Protein AF-A0A7V9R4G1-F1 (afdb_monomer)

Nearest PDB structures (foldseek):
  4pw8-assembly2_G  TM=4.241E-01  e=2.465E+00  Homo sapiens
  4pw8-assembly1_A  TM=4.205E-01  e=2.776E+00  Homo sapiens
  4pw8-assembly2_H  TM=4.230E-01  e=4.740E+00  Homo sapiens
  4pw8-assembly2_E  TM=4.247E-01  e=5.665E+00  Homo sapiens

Mean predicted aligned error: 11.5 Å

Solvent-accessible surface area (backbone atoms only — not comparable to full-atom values): 6933 Å² total; per-residue (Å²): 134,90,79,88,80,84,86,82,88,86,86,86,72,91,70,63,70,74,40,66,64,75,61,54,86,89,37,89,62,41,70,57,45,45,53,52,41,50,53,49,51,53,45,69,66,36,86,82,54,72,55,69,66,50,53,52,52,51,47,62,66,50,48,82,32,46,62,29,46,79,51,70,66,62,33,49,54,40,59,71,71,46,51,70,69,57,49,52,54,52,50,33,46,59,53,37,68,79,50,90,54,97,77,66,82,66,85,82,132

Radius of gyration: 17.04 Å; Cα contacts (8 Å, |Δi|>4): 72; chains: 1; bounding box: 54×40×37 Å

Sequence (109 aa):
MSKTKPSSTNGNGAAVRIEMKLPTKDTPGYLRRQREALALSQQMQDPTARGTETIDVIVNFILPFVVVPTDRDSAREALFDMTETQFVQALDKITGKESASPLAQKSAS

pLDDT: mean 73.22, std 18.23, range [36.19, 92.94]

Secondary structure (DSSP, 8-state):
------------S-----EE----TTSTTHHHHHHHHHHHHHHHH-TT--SHHHHHHHHHHHGGGEEES-SHHHHHHHHHTS-HHHHHHHHHHHTTTTS--SS------

Structure (mmCIF, N/CA/C/O backbone):
data_AF-A0A7V9R4G1-F1
#
_entry.id   AF-A0A7V9R4G1-F1
#
loop_
_atom_site.group_PDB
_atom_site.id
_atom_site.type_symbol
_atom_site.label_atom_id
_atom_site.label_alt_id
_atom_site.label_comp_id
_atom_site.label_asym_id
_atom_site.label_entity_id
_atom_site.label_seq_id
_atom_site.pdbx_PDB_ins_code
_atom_site.Cartn_x
_atom_site.Cartn_y
_atom_site.Cartn_z
_atom_site.occupancy
_atom_site.B_iso_or_equiv
_atom_site.auth_seq_id
_atom_site.auth_comp_id
_atom_site.auth_asym_id
_atom_site.auth_atom_id
_atom_site.pdbx_PDB_model_num
ATOM 1 N N . MET A 1 1 ? -35.695 23.882 -0.824 1.00 39.16 1 MET A N 1
ATOM 2 C CA . MET A 1 1 ? -35.865 22.443 -0.529 1.00 39.16 1 MET A CA 1
ATOM 3 C C . MET A 1 1 ? -35.848 21.678 -1.844 1.00 39.16 1 MET A C 1
ATOM 5 O O . MET A 1 1 ? -36.631 22.039 -2.706 1.00 39.16 1 MET A O 1
ATOM 9 N N . SER A 1 2 ? -35.001 20.642 -1.937 1.00 43.62 2 SER A N 1
ATOM 10 C CA . SER A 1 2 ? -35.005 19.557 -2.945 1.00 43.62 2 SER A CA 1
ATOM 11 C C . SER A 1 2 ? -34.670 19.929 -4.403 1.00 43.62 2 SER A C 1
ATOM 13 O O . SER A 1 2 ? -35.146 20.932 -4.896 1.00 43.62 2 SER A O 1
ATOM 15 N N . LYS A 1 3 ? -33.928 19.169 -5.216 1.00 41.66 3 LYS A N 1
ATOM 16 C CA . LYS A 1 3 ? -33.141 17.927 -5.103 1.00 41.66 3 LYS A CA 1
ATOM 17 C C . LYS A 1 3 ? -32.402 17.777 -6.457 1.00 41.66 3 LYS A C 1
ATOM 19 O O . LYS A 1 3 ? -33.016 17.973 -7.496 1.00 41.66 3 LYS A O 1
ATOM 24 N N . THR A 1 4 ? -31.117 17.417 -6.405 1.00 47.81 4 THR A N 1
ATOM 25 C CA . THR A 1 4 ? -30.364 16.535 -7.332 1.00 47.81 4 THR A CA 1
ATOM 26 C C . THR A 1 4 ? -30.493 16.661 -8.859 1.00 47.81 4 THR A C 1
ATOM 28 O O . THR A 1 4 ? -31.520 16.319 -9.438 1.00 47.81 4 THR A O 1
ATOM 31 N N . LYS A 1 5 ? -29.332 16.819 -9.510 1.00 40.81 5 LYS A N 1
ATOM 32 C CA . LYS A 1 5 ? -28.923 15.947 -10.626 1.00 40.81 5 LYS A CA 1
ATOM 33 C C . LYS A 1 5 ? -27.389 15.816 -10.648 1.00 40.81 5 LYS A C 1
ATOM 35 O O . LYS A 1 5 ? -26.725 16.800 -10.960 1.00 40.81 5 LYS A O 1
ATOM 40 N N . PRO A 1 6 ? -26.794 14.659 -10.304 1.00 48.00 6 PRO A N 1
ATOM 41 C CA . PRO A 1 6 ? -25.395 14.417 -10.620 1.00 48.00 6 PRO A CA 1
ATOM 42 C C . PRO A 1 6 ? -25.266 14.140 -12.121 1.00 48.00 6 PRO A C 1
ATOM 44 O O . PRO A 1 6 ? -25.963 13.293 -12.683 1.00 48.00 6 PRO A O 1
ATOM 47 N N . SER A 1 7 ? -24.390 14.901 -12.768 1.00 43.25 7 SER A N 1
ATOM 48 C CA . SER A 1 7 ? -23.975 14.696 -14.150 1.00 43.25 7 SER A CA 1
ATOM 49 C C . SER A 1 7 ? -23.170 13.396 -14.239 1.00 43.25 7 SER A C 1
ATOM 51 O O . SER A 1 7 ? -22.019 13.346 -13.821 1.00 43.25 7 SER A O 1
ATOM 53 N N . SER A 1 8 ? -23.800 12.336 -14.745 1.00 54.50 8 SER A N 1
ATOM 54 C CA . SER A 1 8 ? -23.115 11.175 -15.330 1.00 54.50 8 SER A CA 1
ATOM 55 C C . SER A 1 8 ? -2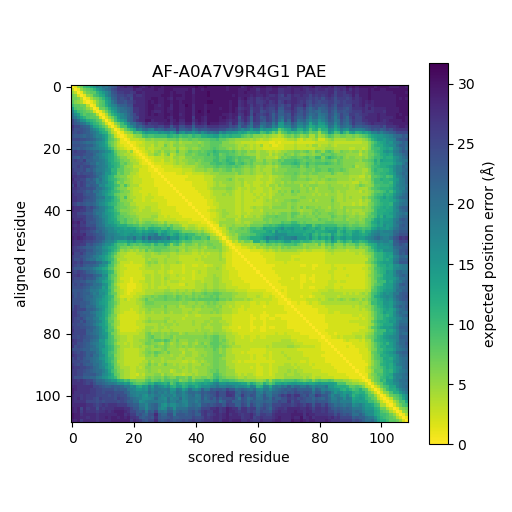2.622 11.520 -16.732 1.00 54.50 8 SER A C 1
ATOM 57 O O . SER A 1 8 ? -23.305 12.301 -17.396 1.00 54.50 8 SER A O 1
ATOM 59 N N . THR A 1 9 ? -21.507 10.889 -17.148 1.00 40.94 9 THR A N 1
ATOM 60 C CA . THR A 1 9 ? -20.859 10.756 -18.492 1.00 40.94 9 THR A CA 1
ATOM 61 C C . THR A 1 9 ? -19.346 11.046 -18.301 1.00 40.94 9 THR A C 1
ATOM 63 O O . THR A 1 9 ? -19.036 12.113 -17.791 1.00 40.94 9 THR A O 1
ATOM 66 N N . ASN A 1 10 ? -18.331 10.212 -18.601 1.00 41.34 10 ASN A N 1
ATOM 67 C CA . ASN A 1 10 ? -18.157 9.146 -19.603 1.00 41.34 10 ASN A CA 1
ATOM 68 C C . ASN A 1 10 ? -16.841 8.335 -19.402 1.00 41.34 10 ASN A C 1
ATOM 70 O O . ASN A 1 10 ? -15.883 8.895 -18.877 1.00 41.34 10 ASN A O 1
ATOM 74 N N . GLY A 1 11 ? -16.765 7.128 -20.000 1.00 36.97 11 GLY A N 1
ATOM 75 C CA . GLY A 1 11 ? -15.539 6.495 -20.563 1.00 36.97 11 GLY A CA 1
ATOM 76 C C . GLY A 1 11 ? -14.860 5.410 -19.702 1.00 36.97 11 GLY A C 1
ATOM 77 O O . GLY A 1 11 ? -14.188 5.757 -18.746 1.00 36.97 11 GLY A O 1
ATOM 78 N N . ASN A 1 12 ? -15.121 4.103 -19.855 1.00 39.19 12 ASN A N 1
ATOM 79 C CA . ASN A 1 12 ? -14.750 3.125 -20.906 1.00 39.19 12 ASN A CA 1
ATOM 80 C C . ASN A 1 12 ? -13.360 2.470 -20.704 1.00 39.19 12 ASN A C 1
ATOM 82 O O . ASN A 1 12 ? -12.347 3.151 -20.606 1.00 39.19 12 ASN A O 1
ATOM 86 N N . GLY A 1 13 ? -13.363 1.133 -20.682 1.00 37.69 13 GLY A N 1
ATOM 87 C CA . GLY A 1 13 ? -12.449 0.257 -19.943 1.00 37.69 13 GLY A CA 1
ATOM 88 C C . GLY A 1 13 ? -13.194 -0.203 -18.693 1.00 37.69 13 GLY A C 1
ATOM 89 O O . GLY A 1 13 ? -13.565 0.641 -17.884 1.00 37.69 13 GLY A O 1
ATOM 90 N N . ALA A 1 14 ? -13.546 -1.483 -18.569 1.00 44.53 14 ALA A N 1
ATOM 91 C CA . ALA A 1 14 ? -14.317 -1.988 -17.432 1.00 44.53 14 ALA A CA 1
ATOM 92 C C . ALA A 1 14 ? -13.452 -1.960 -16.161 1.00 44.53 14 ALA A C 1
ATOM 94 O O . ALA A 1 14 ? -12.988 -2.992 -15.697 1.00 44.53 14 ALA A O 1
ATOM 95 N N . ALA A 1 15 ? -13.199 -0.762 -15.632 1.00 56.41 15 ALA A N 1
ATOM 96 C CA . ALA A 1 15 ? -12.491 -0.558 -14.389 1.00 56.41 15 ALA A CA 1
ATOM 97 C C . ALA A 1 15 ? -13.310 -1.254 -13.310 1.00 56.41 15 ALA A C 1
ATOM 99 O O . ALA A 1 15 ? -14.429 -0.833 -12.986 1.00 56.41 15 ALA A O 1
ATOM 100 N N . VAL A 1 16 ? -12.776 -2.365 -12.807 1.00 68.00 16 VAL A N 1
ATOM 101 C CA . VAL A 1 16 ? -13.332 -3.042 -11.647 1.00 68.00 16 VAL A CA 1
ATOM 102 C C . VAL A 1 16 ? -13.485 -1.975 -10.572 1.00 68.00 16 VAL A C 1
ATOM 104 O O . VAL A 1 16 ? -12.546 -1.247 -10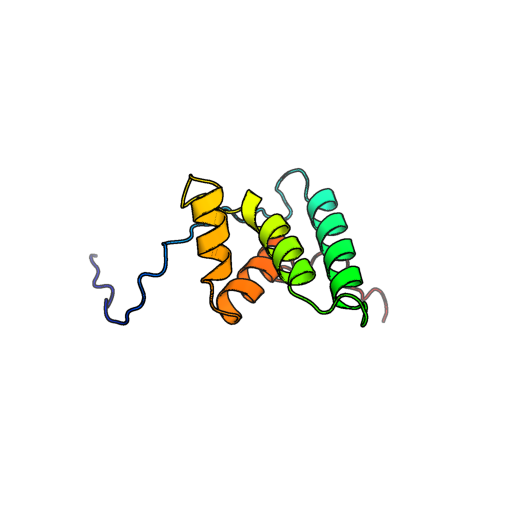.255 1.00 68.00 16 VAL A O 1
ATOM 107 N N . ARG A 1 17 ? -14.709 -1.800 -10.072 1.00 81.44 17 ARG A N 1
ATOM 108 C CA . ARG A 1 17 ? -14.984 -0.806 -9.038 1.00 81.44 17 ARG A CA 1
ATOM 109 C C . ARG A 1 17 ? -14.181 -1.189 -7.801 1.00 81.44 17 ARG A C 1
ATOM 111 O O . ARG A 1 17 ? -14.516 -2.172 -7.145 1.00 81.44 17 ARG A O 1
ATOM 118 N N . ILE A 1 18 ? -13.163 -0.394 -7.485 1.00 85.69 18 ILE A N 1
ATOM 119 C CA . ILE A 1 18 ? -12.367 -0.577 -6.277 1.00 85.69 18 ILE A CA 1
ATOM 120 C C . ILE A 1 18 ? -12.916 0.327 -5.191 1.00 85.69 18 ILE A C 1
ATOM 122 O O . ILE A 1 18 ? -12.944 1.552 -5.324 1.00 85.69 18 ILE A O 1
ATOM 126 N N . GLU A 1 19 ? -13.331 -0.286 -4.094 1.00 88.31 19 GLU A N 1
ATOM 127 C CA . GLU A 1 19 ? -13.624 0.432 -2.863 1.00 88.31 19 GLU A CA 1
ATOM 128 C C . GLU A 1 19 ? -12.567 0.086 -1.836 1.00 88.31 19 GLU A C 1
ATOM 130 O O . GLU A 1 19 ? -12.258 -1.085 -1.623 1.00 88.31 19 GLU A O 1
ATOM 135 N N . MET A 1 20 ? -12.031 1.110 -1.177 1.00 88.25 20 MET A N 1
ATOM 136 C CA . MET A 1 20 ? -11.047 0.938 -0.120 1.00 88.25 20 MET A CA 1
ATOM 137 C C . MET A 1 20 ? -11.571 1.501 1.191 1.00 88.25 20 MET A C 1
ATOM 139 O O . MET A 1 20 ? -12.072 2.627 1.246 1.00 88.25 20 MET A O 1
ATOM 143 N N . LYS A 1 21 ? -11.387 0.747 2.273 1.00 86.81 21 LYS A N 1
ATOM 144 C CA . LYS A 1 21 ? -11.581 1.244 3.632 1.00 86.81 21 LYS A CA 1
ATOM 145 C C . LYS A 1 21 ? -10.240 1.712 4.173 1.00 86.81 21 LYS A C 1
ATOM 147 O O . LYS A 1 21 ? -9.502 0.965 4.813 1.00 86.81 21 LYS A O 1
ATOM 152 N N . LEU A 1 22 ? -9.936 2.971 3.885 1.00 83.19 22 LEU A N 1
ATOM 153 C CA . LEU A 1 22 ? -8.658 3.572 4.232 1.00 83.19 22 LEU A CA 1
ATOM 154 C C . LEU A 1 22 ? -8.626 3.930 5.725 1.00 83.19 22 LEU A C 1
ATOM 156 O O . LEU A 1 22 ? -9.514 4.632 6.215 1.00 83.19 22 LEU A O 1
ATOM 160 N N . PRO A 1 23 ? -7.640 3.424 6.474 1.00 75.75 23 PRO A N 1
ATOM 161 C CA . PRO A 1 23 ? -7.565 3.633 7.912 1.00 75.75 23 PRO A CA 1
ATOM 162 C C . PRO A 1 23 ? -7.002 5.017 8.266 1.00 75.75 23 PRO A C 1
ATOM 164 O O . PRO A 1 23 ? -6.054 5.496 7.651 1.00 75.75 23 PRO A O 1
ATOM 167 N N . THR A 1 24 ? -7.518 5.633 9.329 1.00 77.12 24 THR A N 1
ATOM 168 C CA . THR A 1 24 ? -7.046 6.941 9.821 1.00 77.12 24 THR A CA 1
ATOM 169 C C . THR A 1 24 ? -5.933 6.789 10.866 1.00 77.12 24 THR A C 1
ATOM 171 O O . THR A 1 24 ? -5.574 5.671 11.267 1.00 77.12 24 THR A O 1
ATOM 174 N N . LYS A 1 25 ? -5.390 7.919 11.342 1.00 76.44 25 LYS A N 1
ATOM 175 C CA . LYS A 1 25 ? -4.465 7.968 12.491 1.00 76.44 25 LYS A CA 1
ATOM 176 C C . LYS A 1 25 ? -5.074 7.408 13.784 1.00 76.44 25 LYS A C 1
ATOM 178 O O . LYS A 1 25 ? -4.350 6.887 14.622 1.00 76.44 25 LYS A O 1
ATOM 183 N N . ASP A 1 26 ? -6.400 7.448 13.899 1.00 77.44 26 ASP A N 1
ATOM 184 C CA . ASP A 1 26 ? -7.147 6.986 15.075 1.00 77.44 26 ASP A CA 1
ATOM 185 C C . ASP A 1 26 ? -7.508 5.491 14.989 1.00 77.44 26 ASP A C 1
ATOM 187 O O . A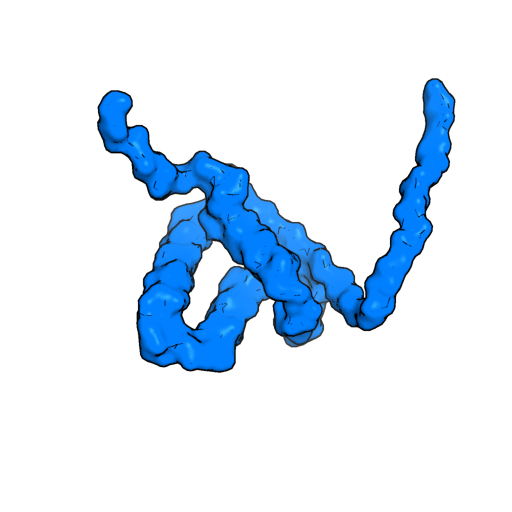SP A 1 26 ? -8.054 4.910 15.924 1.00 77.44 26 ASP A O 1
ATOM 191 N N . THR A 1 27 ? -7.202 4.837 13.861 1.00 81.06 27 THR A N 1
ATOM 192 C CA . THR A 1 27 ? -7.451 3.402 13.679 1.00 81.06 27 THR A CA 1
ATOM 193 C C . THR A 1 27 ? -6.304 2.577 14.292 1.00 81.06 27 THR A C 1
ATOM 195 O O . THR A 1 27 ? -5.140 2.820 13.939 1.00 81.06 27 THR A O 1
ATOM 198 N N . PRO A 1 28 ? -6.582 1.568 15.150 1.00 84.12 28 PRO A N 1
ATOM 199 C CA . PRO A 1 28 ? -5.558 0.696 15.727 1.00 84.12 28 PRO A CA 1
ATOM 200 C C . PRO A 1 28 ? -4.586 0.128 14.683 1.00 84.12 28 PRO A C 1
ATOM 202 O O . PRO A 1 28 ? -4.955 -0.149 13.543 1.00 84.12 28 PRO A O 1
ATOM 205 N N . GLY A 1 29 ? -3.315 -0.026 15.063 1.00 83.12 29 GLY A N 1
ATOM 206 C CA . GLY A 1 29 ? -2.263 -0.474 14.141 1.00 83.12 29 GLY A CA 1
ATOM 207 C C . GLY A 1 29 ? -1.656 0.634 13.271 1.00 83.12 29 GLY A C 1
ATOM 208 O O . GLY A 1 29 ? -0.930 0.324 12.332 1.00 83.12 29 GLY A O 1
ATOM 209 N N . TYR A 1 30 ? -1.903 1.912 13.584 1.00 82.56 30 TYR A N 1
ATOM 210 C CA . TYR A 1 30 ? -1.282 3.059 12.906 1.00 82.56 30 TYR A CA 1
ATOM 211 C C . TYR A 1 30 ? 0.248 2.937 12.783 1.00 82.56 30 TYR A C 1
ATOM 213 O O . TYR A 1 30 ? 0.782 2.986 11.680 1.00 82.56 30 TYR A O 1
ATOM 221 N N . LEU A 1 31 ? 0.955 2.678 13.889 1.00 83.25 31 LEU A N 1
ATOM 222 C CA . LEU A 1 31 ? 2.420 2.549 13.872 1.00 83.25 31 LEU A CA 1
ATOM 223 C C . LEU A 1 31 ? 2.916 1.347 13.055 1.00 83.25 31 LEU A C 1
ATOM 225 O O . LEU A 1 31 ? 3.998 1.405 12.479 1.00 83.25 31 LEU A O 1
ATOM 229 N N . ARG A 1 32 ? 2.125 0.268 12.969 1.00 85.25 32 ARG A N 1
ATOM 230 C CA . ARG A 1 32 ? 2.450 -0.895 12.129 1.00 85.25 32 ARG A CA 1
ATOM 231 C C . ARG A 1 32 ? 2.423 -0.508 10.650 1.00 85.25 32 ARG A C 1
ATOM 233 O O . ARG A 1 32 ? 3.405 -0.754 9.959 1.00 85.25 32 ARG A O 1
ATOM 240 N N . ARG A 1 33 ? 1.353 0.170 10.219 1.00 83.56 33 ARG A N 1
ATOM 241 C CA . ARG A 1 33 ? 1.218 0.712 8.858 1.00 83.56 33 ARG A CA 1
ATOM 242 C C . ARG A 1 33 ? 2.335 1.702 8.536 1.00 83.56 33 ARG A C 1
ATOM 244 O O . ARG A 1 33 ? 2.912 1.612 7.463 1.00 83.56 33 ARG A O 1
ATOM 251 N N . GLN A 1 34 ? 2.707 2.572 9.482 1.00 82.56 34 GLN A N 1
ATOM 252 C CA . GLN A 1 34 ? 3.831 3.499 9.293 1.00 82.56 34 GLN A CA 1
ATOM 253 C C . GLN A 1 34 ? 5.178 2.791 9.156 1.00 82.56 34 GLN A C 1
ATOM 255 O O . GLN A 1 34 ? 5.977 3.159 8.302 1.00 82.56 34 GLN A O 1
ATOM 260 N N . ARG A 1 35 ? 5.439 1.752 9.953 1.00 85.69 35 ARG A N 1
ATOM 261 C CA . ARG A 1 35 ? 6.657 0.945 9.810 1.00 85.69 35 ARG A CA 1
ATOM 262 C C . ARG A 1 35 ? 6.727 0.275 8.437 1.00 85.69 35 ARG A C 1
ATOM 264 O O . ARG A 1 35 ? 7.779 0.291 7.810 1.00 85.69 35 ARG A O 1
ATOM 271 N N . GLU A 1 36 ? 5.624 -0.310 7.982 1.00 84.06 36 GLU A N 1
ATOM 272 C CA . GLU A 1 36 ? 5.537 -0.967 6.672 1.00 84.06 36 GLU A CA 1
ATOM 273 C C . GLU A 1 36 ? 5.671 0.044 5.525 1.00 84.06 36 GLU A C 1
ATOM 275 O O . GLU A 1 36 ? 6.419 -0.200 4.585 1.00 84.06 36 GLU A O 1
ATOM 280 N N . ALA A 1 37 ? 5.061 1.224 5.654 1.00 82.00 37 ALA A N 1
ATOM 281 C CA . ALA A 1 37 ? 5.221 2.335 4.721 1.00 82.00 37 ALA A CA 1
ATOM 282 C C . ALA A 1 37 ? 6.678 2.812 4.609 1.00 82.00 37 ALA A C 1
ATOM 284 O O . ALA A 1 37 ? 7.163 3.089 3.513 1.00 82.00 37 ALA A O 1
ATOM 285 N N . LEU A 1 38 ? 7.389 2.903 5.738 1.00 82.75 38 LEU A N 1
ATOM 286 C CA . LEU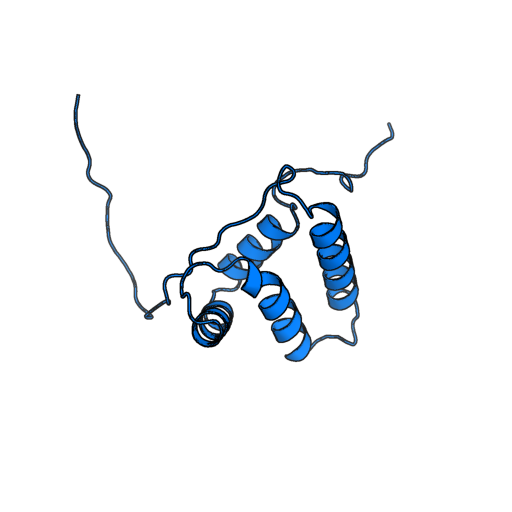 A 1 38 ? 8.805 3.269 5.762 1.00 82.75 38 LEU A CA 1
ATOM 287 C C . LEU A 1 38 ? 9.677 2.204 5.103 1.00 82.75 38 LEU A C 1
ATOM 289 O O . LEU A 1 38 ? 10.530 2.552 4.292 1.00 82.75 38 LEU A O 1
ATOM 293 N N . ALA A 1 39 ? 9.444 0.927 5.415 1.00 83.94 39 ALA A N 1
ATOM 294 C CA . ALA A 1 39 ? 10.154 -0.181 4.782 1.00 83.94 39 ALA A CA 1
ATOM 295 C C . ALA A 1 39 ? 9.931 -0.185 3.261 1.00 83.94 39 ALA A C 1
ATOM 297 O O . ALA A 1 39 ? 10.886 -0.284 2.496 1.00 83.94 39 ALA A O 1
ATOM 298 N N . LEU A 1 40 ? 8.686 0.033 2.827 1.00 82.56 40 LEU A N 1
ATOM 299 C CA . LEU A 1 40 ? 8.333 0.151 1.417 1.00 82.56 40 LEU A CA 1
ATOM 300 C C . LEU A 1 40 ? 9.037 1.336 0.747 1.00 82.56 40 LEU A C 1
ATOM 302 O O . LEU A 1 40 ? 9.609 1.194 -0.329 1.00 82.56 40 LEU A O 1
ATOM 306 N N . SER A 1 41 ? 9.049 2.500 1.400 1.00 80.19 41 SER A N 1
ATOM 307 C CA . SER A 1 41 ? 9.738 3.685 0.886 1.00 80.19 41 SER A CA 1
ATOM 308 C C . SER A 1 41 ? 11.248 3.475 0.772 1.00 80.19 41 SER A C 1
ATOM 310 O O . SER A 1 41 ? 11.849 3.988 -0.166 1.00 80.19 41 SER A O 1
ATOM 312 N N . GLN A 1 42 ? 11.866 2.760 1.715 1.00 81.44 42 GLN A N 1
ATOM 313 C CA . GLN A 1 42 ? 13.291 2.423 1.663 1.00 81.44 42 GLN A CA 1
ATOM 314 C C . GLN A 1 42 ? 13.582 1.468 0.503 1.00 81.44 42 GLN A C 1
ATOM 316 O O . GLN A 1 42 ? 14.513 1.706 -0.258 1.00 81.44 42 GLN 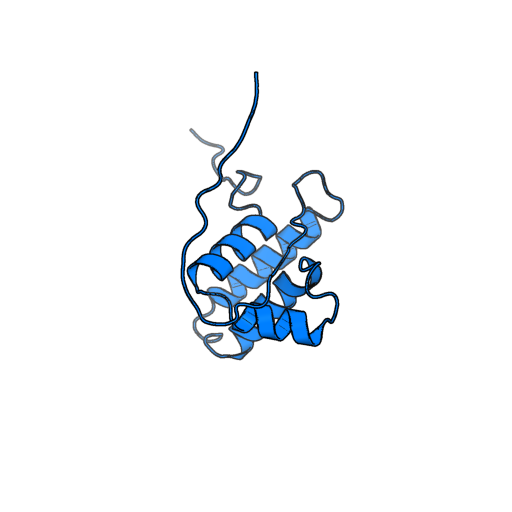A O 1
ATOM 321 N N . GLN A 1 43 ? 12.741 0.449 0.314 1.00 79.31 43 GLN A N 1
ATOM 322 C CA . GLN A 1 43 ? 12.855 -0.487 -0.802 1.00 79.31 43 GLN A CA 1
ATOM 323 C C . GLN A 1 43 ? 12.681 0.217 -2.156 1.00 79.31 43 GLN A C 1
ATOM 325 O O . GLN A 1 43 ? 13.455 -0.015 -3.071 1.00 79.31 43 GLN A O 1
ATOM 330 N N . MET A 1 44 ? 11.731 1.145 -2.278 1.00 74.25 44 MET A N 1
ATOM 331 C CA . MET A 1 44 ? 11.545 1.944 -3.498 1.00 74.25 44 MET A CA 1
ATOM 332 C C . MET A 1 44 ? 12.720 2.889 -3.806 1.00 74.25 44 MET A C 1
ATOM 334 O O . MET A 1 44 ? 12.900 3.296 -4.954 1.00 74.25 44 MET A O 1
ATOM 338 N N . GLN A 1 45 ? 13.490 3.287 -2.790 1.00 77.19 45 GLN A N 1
ATOM 339 C CA . GLN A 1 45 ? 14.685 4.120 -2.952 1.00 77.19 45 GLN A CA 1
ATOM 340 C C . GLN A 1 45 ? 15.927 3.303 -3.325 1.00 77.19 45 GLN A C 1
ATOM 342 O O . GLN A 1 45 ? 16.904 3.887 -3.797 1.00 77.19 45 GLN A O 1
ATOM 347 N N . ASP A 1 46 ? 15.892 1.979 -3.154 1.00 76.75 46 ASP A 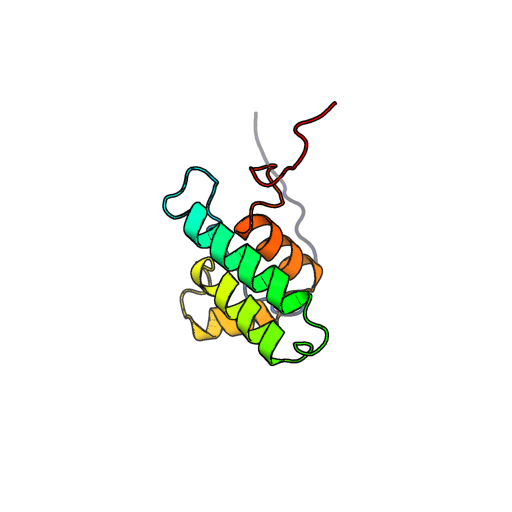N 1
ATOM 348 C CA . ASP A 1 46 ? 16.974 1.096 -3.565 1.00 76.75 46 ASP A CA 1
ATOM 349 C C . ASP A 1 46 ? 17.051 1.049 -5.108 1.00 76.75 46 ASP A C 1
ATOM 351 O O . ASP A 1 46 ? 16.104 0.622 -5.777 1.00 76.75 46 ASP A O 1
ATOM 355 N N . PRO A 1 47 ? 18.167 1.490 -5.719 1.00 68.44 47 PRO A N 1
ATOM 356 C CA . PRO A 1 47 ? 18.326 1.490 -7.171 1.00 68.44 47 PRO A CA 1
ATOM 357 C C . PRO A 1 47 ? 18.331 0.083 -7.787 1.00 68.44 47 PRO A C 1
ATOM 359 O O . PRO A 1 47 ? 18.136 -0.032 -8.997 1.00 68.44 47 PRO A O 1
ATOM 362 N N . THR A 1 48 ? 18.539 -0.964 -6.984 1.00 71.31 48 THR A N 1
ATOM 363 C CA . THR A 1 48 ? 18.525 -2.370 -7.414 1.00 71.31 48 THR A CA 1
ATOM 364 C C . THR A 1 48 ? 17.131 -2.997 -7.351 1.00 71.31 48 THR A C 1
ATOM 366 O O . THR A 1 48 ? 16.844 -3.920 -8.108 1.00 71.31 48 THR A O 1
ATOM 369 N N . ALA A 1 49 ? 16.223 -2.440 -6.544 1.00 63.47 49 ALA A N 1
ATOM 370 C CA . ALA A 1 49 ? 14.843 -2.900 -6.390 1.00 63.47 49 ALA A CA 1
ATOM 371 C C . ALA A 1 49 ? 13.898 -2.272 -7.433 1.00 63.47 49 ALA A C 1
ATOM 373 O O . ALA A 1 49 ? 12.770 -1.872 -7.135 1.00 63.47 49 ALA A O 1
ATOM 374 N N . ARG A 1 50 ? 14.354 -2.140 -8.682 1.00 63.41 50 ARG A N 1
ATOM 375 C CA . ARG A 1 50 ? 13.540 -1.620 -9.789 1.00 63.41 50 ARG A CA 1
ATOM 376 C C . ARG A 1 50 ? 13.113 -2.777 -10.681 1.00 63.41 50 ARG A C 1
ATOM 378 O O . ARG A 1 50 ? 13.880 -3.235 -11.520 1.00 63.41 50 ARG A O 1
ATOM 385 N N . GLY A 1 51 ? 11.888 -3.253 -10.489 1.00 67.19 51 GLY A N 1
ATOM 386 C CA . GLY A 1 51 ? 11.337 -4.372 -11.246 1.00 67.19 51 GLY A CA 1
ATOM 387 C C . GLY A 1 51 ? 9.889 -4.662 -10.873 1.00 67.19 51 GLY A C 1
ATOM 388 O O . GLY A 1 51 ? 9.313 -4.001 -10.007 1.00 67.19 51 GLY A O 1
ATOM 389 N N . THR A 1 52 ? 9.310 -5.664 -11.529 1.00 74.38 52 THR A N 1
ATOM 390 C CA . THR A 1 52 ? 7.933 -6.130 -11.294 1.00 74.38 52 THR A CA 1
ATOM 391 C C . THR A 1 52 ? 7.689 -6.518 -9.834 1.00 74.38 52 THR A C 1
ATOM 393 O O . THR A 1 52 ? 6.634 -6.207 -9.296 1.00 74.38 52 THR A O 1
ATOM 396 N N . GLU A 1 53 ? 8.703 -7.066 -9.158 1.00 79.94 53 GLU A N 1
ATOM 397 C CA . GLU A 1 53 ? 8.645 -7.451 -7.741 1.00 79.94 53 GLU A CA 1
ATOM 398 C C . GLU A 1 53 ? 8.276 -6.275 -6.821 1.00 79.94 53 GLU A C 1
ATOM 400 O O . GLU A 1 53 ? 7.513 -6.428 -5.869 1.00 79.94 53 GLU A O 1
ATOM 405 N N . THR A 1 54 ? 8.752 -5.068 -7.126 1.00 80.44 54 THR A N 1
ATOM 406 C CA . THR A 1 54 ? 8.413 -3.874 -6.342 1.00 80.44 54 THR A CA 1
ATOM 407 C C . THR A 1 54 ? 6.947 -3.496 -6.516 1.00 80.44 54 THR A C 1
ATOM 409 O O . THR A 1 54 ? 6.301 -3.097 -5.549 1.00 80.44 54 THR A O 1
ATOM 412 N N . ILE A 1 55 ? 6.390 -3.675 -7.717 1.00 82.62 55 ILE A N 1
ATOM 413 C CA . ILE A 1 55 ? 4.961 -3.454 -7.970 1.00 82.62 55 ILE A CA 1
ATOM 414 C C . ILE A 1 55 ? 4.140 -4.476 -7.173 1.00 82.62 55 ILE A C 1
ATOM 416 O O . ILE A 1 55 ? 3.210 -4.084 -6.470 1.00 82.62 55 ILE A O 1
ATOM 420 N N . ASP A 1 56 ? 4.536 -5.752 -7.185 1.00 87.31 56 ASP A N 1
ATOM 421 C CA . ASP A 1 56 ? 3.871 -6.815 -6.422 1.00 87.31 56 ASP A CA 1
ATOM 422 C C . ASP A 1 56 ? 3.867 -6.530 -4.913 1.00 87.31 56 ASP A C 1
ATOM 424 O O . ASP A 1 56 ? 2.854 -6.717 -4.233 1.00 87.31 56 ASP A O 1
ATOM 428 N N . VAL A 1 57 ? 4.987 -6.049 -4.367 1.00 86.81 57 VAL A N 1
ATOM 429 C CA . VAL A 1 57 ? 5.099 -5.682 -2.948 1.00 86.81 57 VAL A CA 1
ATOM 430 C C . VAL A 1 57 ? 4.144 -4.540 -2.600 1.00 86.81 57 VAL A C 1
ATOM 432 O O . VAL A 1 57 ? 3.437 -4.623 -1.592 1.00 86.81 57 VAL A O 1
ATOM 435 N N . ILE A 1 58 ? 4.070 -3.498 -3.432 1.00 85.00 58 ILE A N 1
ATOM 436 C CA . ILE A 1 58 ? 3.167 -2.368 -3.182 1.00 85.00 58 ILE A CA 1
ATOM 437 C C . ILE A 1 58 ? 1.700 -2.807 -3.310 1.00 85.00 58 ILE A C 1
ATOM 439 O O . ILE A 1 58 ? 0.880 -2.468 -2.456 1.00 85.00 58 ILE A O 1
ATOM 443 N N . VAL A 1 59 ? 1.356 -3.605 -4.323 1.00 90.62 59 VAL A N 1
ATOM 444 C CA . VAL A 1 59 ? -0.003 -4.146 -4.488 1.00 90.62 59 VAL A CA 1
ATOM 445 C C . VAL A 1 59 ? -0.397 -4.979 -3.270 1.00 90.62 59 VAL A C 1
ATOM 447 O O . VAL A 1 59 ? -1.472 -4.776 -2.705 1.00 90.62 59 VAL A O 1
ATOM 450 N N . ASN A 1 60 ? 0.489 -5.850 -2.784 1.00 90.50 60 ASN A N 1
ATOM 451 C CA . ASN A 1 60 ? 0.248 -6.639 -1.576 1.00 90.50 60 ASN A CA 1
ATOM 452 C C . ASN A 1 60 ? 0.116 -5.780 -0.308 1.00 90.50 60 ASN A C 1
ATOM 454 O O . ASN A 1 60 ? -0.610 -6.170 0.608 1.00 90.50 60 ASN A O 1
ATOM 458 N N . PHE A 1 61 ? 0.776 -4.620 -0.253 1.00 88.75 61 PHE A N 1
ATOM 459 C CA . PHE A 1 61 ? 0.617 -3.650 0.829 1.00 88.75 61 PHE A CA 1
ATOM 460 C C . PHE A 1 61 ? -0.755 -2.958 0.796 1.00 88.75 61 PHE A C 1
ATOM 462 O O . PHE A 1 61 ? -1.351 -2.740 1.849 1.00 88.75 61 PHE A O 1
ATOM 469 N N . ILE A 1 62 ? -1.283 -2.645 -0.391 1.00 89.81 62 ILE A N 1
ATOM 470 C CA . ILE A 1 62 ? -2.574 -1.954 -0.561 1.00 89.81 62 ILE A CA 1
ATOM 471 C C . ILE A 1 62 ? -3.763 -2.920 -0.427 1.00 89.81 62 ILE A C 1
ATOM 473 O O . ILE A 1 62 ? -4.808 -2.557 0.117 1.00 89.81 62 ILE A O 1
ATOM 477 N N . LEU A 1 63 ? -3.600 -4.165 -0.873 1.00 91.81 63 LEU A N 1
ATOM 478 C CA . LEU A 1 63 ? -4.644 -5.191 -0.940 1.00 91.81 63 LEU A CA 1
ATOM 479 C C . LEU A 1 63 ? -5.495 -5.362 0.337 1.00 91.81 63 LEU A C 1
ATOM 481 O O . LEU A 1 63 ? -6.712 -5.482 0.211 1.00 91.81 63 LEU A O 1
ATOM 485 N N . PRO A 1 64 ? -4.946 -5.338 1.569 1.00 90.44 64 PRO A N 1
ATOM 486 C CA . PRO A 1 64 ? -5.740 -5.465 2.794 1.00 90.44 64 PRO A CA 1
ATOM 487 C C . PRO A 1 64 ? -6.757 -4.338 3.016 1.00 90.44 64 PRO A C 1
ATOM 489 O O . PRO A 1 64 ? -7.652 -4.486 3.846 1.00 90.44 64 PRO A O 1
ATOM 492 N N . PHE A 1 65 ? -6.610 -3.208 2.322 1.00 90.06 65 PHE A N 1
ATOM 493 C CA . PHE A 1 65 ? -7.505 -2.059 2.442 1.00 90.06 65 PHE A CA 1
ATOM 494 C C . PHE A 1 65 ? -8.633 -2.077 1.411 1.00 90.06 65 PHE A C 1
ATOM 496 O O . PHE A 1 65 ? -9.561 -1.278 1.535 1.00 90.06 65 PHE A O 1
ATOM 503 N N . VAL A 1 66 ? -8.582 -2.981 0.430 1.00 91.25 66 VAL A N 1
ATOM 504 C CA . VAL A 1 66 ? -9.634 -3.168 -0.572 1.00 91.25 66 VAL A CA 1
ATOM 505 C C . VAL A 1 66 ? -10.802 -3.933 0.053 1.00 91.25 66 VAL A C 1
ATOM 507 O O . VAL A 1 66 ? -10.628 -5.006 0.624 1.00 91.25 66 VAL A O 1
ATOM 510 N N . VAL A 1 67 ? -12.001 -3.360 -0.033 1.00 92.75 67 VAL A N 1
ATOM 511 C CA . VAL A 1 67 ? -13.257 -3.970 0.437 1.00 92.75 67 VAL A CA 1
ATOM 512 C C . VAL A 1 67 ? -14.160 -4.411 -0.712 1.00 92.75 67 VAL A C 1
ATOM 514 O O . VAL A 1 67 ? -15.002 -5.285 -0.522 1.00 92.75 67 VAL A O 1
ATOM 517 N N . VAL A 1 68 ? -13.972 -3.835 -1.902 1.00 90.12 68 VAL A N 1
ATOM 518 C CA . VAL A 1 68 ? -14.594 -4.290 -3.149 1.00 90.12 68 VAL A CA 1
ATOM 519 C C . VAL A 1 68 ? -13.524 -4.273 -4.240 1.00 90.12 68 VAL A C 1
ATOM 521 O O . VAL A 1 68 ? -12.864 -3.242 -4.377 1.00 90.12 68 VAL A O 1
ATOM 524 N N . PRO A 1 69 ? -13.360 -5.362 -5.010 1.00 89.75 69 PRO A N 1
ATOM 525 C CA . PRO A 1 69 ? -14.076 -6.640 -4.893 1.00 89.75 69 PRO A CA 1
ATOM 526 C C . PRO A 1 69 ? -13.702 -7.410 -3.611 1.00 89.75 69 PRO A C 1
ATOM 528 O O . PRO A 1 69 ? -12.633 -7.217 -3.043 1.00 89.75 69 PRO A O 1
ATOM 531 N N . THR A 1 70 ? -14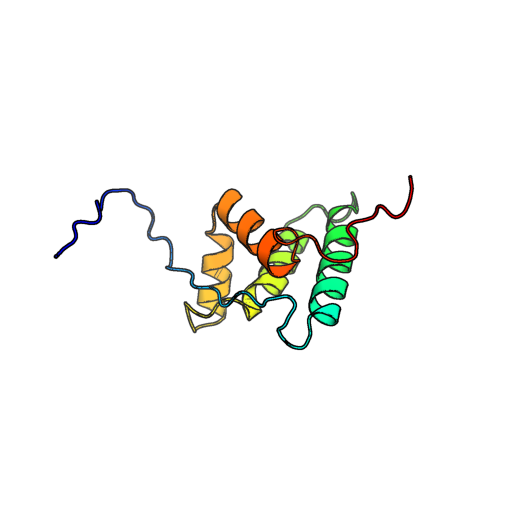.614 -8.258 -3.122 1.00 86.94 70 THR A N 1
ATOM 532 C CA . THR A 1 70 ? -14.400 -9.050 -1.893 1.00 86.94 70 THR A CA 1
ATOM 533 C C . THR A 1 70 ? -13.493 -10.256 -2.118 1.00 86.94 70 THR A C 1
ATOM 535 O O . THR A 1 70 ? -12.901 -10.769 -1.171 1.00 86.94 70 THR A O 1
ATOM 538 N N . ASP A 1 71 ? -13.425 -10.733 -3.361 1.00 92.31 71 ASP A N 1
ATOM 539 C CA . ASP A 1 71 ? -12.493 -11.776 -3.766 1.00 92.31 71 ASP A CA 1
ATOM 540 C C . ASP A 1 71 ? -11.070 -11.211 -3.848 1.00 92.31 71 ASP A C 1
ATOM 542 O O . ASP A 1 71 ? -10.837 -10.153 -4.437 1.00 92.31 71 ASP A O 1
ATOM 546 N N . ARG A 1 72 ? -10.118 -11.918 -3.236 1.00 88.81 72 ARG A N 1
ATOM 547 C CA . ARG A 1 72 ? -8.759 -11.406 -3.031 1.00 88.81 72 ARG A CA 1
ATOM 548 C C . ARG A 1 72 ? -7.953 -11.357 -4.325 1.00 88.81 72 ARG A C 1
ATOM 550 O O . ARG A 1 72 ? -7.150 -10.441 -4.486 1.00 88.81 72 ARG A O 1
ATOM 557 N N . ASP A 1 73 ? -8.166 -12.309 -5.225 1.00 91.19 73 ASP A N 1
ATOM 558 C CA . ASP A 1 73 ? -7.466 -12.336 -6.506 1.00 91.19 73 ASP A CA 1
ATOM 559 C C . ASP A 1 73 ? -8.035 -11.265 -7.437 1.00 91.19 73 ASP A C 1
ATOM 561 O O . ASP A 1 73 ? -7.281 -10.458 -7.970 1.00 91.19 73 ASP A O 1
ATOM 565 N N . SER A 1 74 ? -9.361 -11.127 -7.489 1.00 89.44 74 SER A N 1
ATOM 566 C CA . SER A 1 74 ? -10.029 -10.033 -8.203 1.00 89.44 74 SER A CA 1
ATOM 567 C C . SER A 1 74 ? -9.602 -8.653 -7.688 1.00 89.44 74 SER A C 1
ATOM 569 O O . SER A 1 74 ? -9.457 -7.717 -8.468 1.00 89.44 74 SER A O 1
ATOM 571 N N . ALA A 1 75 ? -9.393 -8.505 -6.375 1.00 92.44 75 ALA A N 1
ATOM 572 C CA . ALA A 1 75 ? -8.925 -7.253 -5.779 1.00 92.44 75 ALA A CA 1
ATOM 573 C C . ALA A 1 75 ? -7.475 -6.949 -6.162 1.00 92.44 75 ALA A C 1
ATOM 575 O O . ALA A 1 75 ? -7.131 -5.788 -6.372 1.00 92.44 75 ALA A O 1
ATOM 576 N N . ARG A 1 76 ? -6.637 -7.983 -6.276 1.00 92.94 76 ARG A N 1
ATOM 577 C CA . ARG A 1 76 ? -5.258 -7.850 -6.740 1.00 92.94 76 ARG A CA 1
ATOM 578 C C . ARG A 1 76 ? -5.207 -7.415 -8.205 1.00 92.94 76 ARG A C 1
ATOM 580 O O . ARG A 1 76 ? -4.535 -6.434 -8.497 1.00 92.94 76 ARG A O 1
ATOM 587 N N . GLU A 1 77 ? -5.948 -8.082 -9.088 1.00 92.62 77 GLU A N 1
ATOM 588 C CA . GLU A 1 77 ? -6.019 -7.711 -10.510 1.00 92.62 77 GLU A CA 1
ATOM 589 C C . GLU A 1 77 ? -6.541 -6.281 -10.683 1.00 92.62 77 GLU A C 1
ATOM 591 O O . GLU A 1 77 ? -5.943 -5.474 -11.387 1.00 92.62 77 GLU A O 1
ATOM 596 N N . ALA A 1 78 ? -7.577 -5.908 -9.927 1.00 90.94 78 ALA A N 1
ATOM 597 C CA . ALA A 1 78 ? -8.101 -4.549 -9.955 1.00 90.94 78 ALA A CA 1
ATOM 598 C C . ALA A 1 78 ? -7.047 -3.499 -9.541 1.00 90.94 78 ALA A C 1
ATOM 600 O O . ALA A 1 78 ? -7.009 -2.407 -10.103 1.00 90.94 78 ALA A O 1
ATOM 601 N N . LEU A 1 79 ? -6.171 -3.813 -8.578 1.00 90.75 79 LEU A N 1
ATOM 602 C CA . LEU A 1 79 ? -5.062 -2.929 -8.202 1.00 90.75 79 LEU A CA 1
ATOM 603 C C . LEU A 1 79 ? -4.015 -2.790 -9.315 1.00 90.75 79 LEU A C 1
ATOM 605 O O . LEU A 1 79 ? -3.461 -1.703 -9.462 1.00 90.75 79 LEU A O 1
ATOM 609 N N . PHE A 1 80 ? -3.762 -3.842 -10.098 1.00 91.75 80 PHE A N 1
ATOM 610 C CA . PHE A 1 80 ? -2.896 -3.760 -11.281 1.00 91.75 80 PHE A CA 1
ATOM 611 C C . PHE A 1 80 ? -3.530 -2.961 -12.426 1.00 91.75 80 PHE A C 1
ATOM 613 O O . PHE A 1 80 ? -2.811 -2.302 -13.173 1.00 91.75 80 PHE A O 1
ATOM 620 N N . ASP A 1 81 ? -4.860 -2.956 -12.518 1.00 91.44 81 ASP A N 1
ATOM 621 C CA . ASP A 1 81 ? -5.620 -2.174 -13.499 1.00 91.44 81 ASP A CA 1
ATOM 622 C C . ASP A 1 81 ? -5.775 -0.685 -13.122 1.00 91.44 81 ASP A C 1
ATOM 624 O O . ASP A 1 81 ? -6.314 0.107 -13.905 1.00 91.44 81 ASP A O 1
ATOM 628 N N . MET A 1 82 ? -5.330 -0.270 -11.928 1.00 86.56 82 MET A N 1
ATOM 629 C CA . MET A 1 82 ? -5.367 1.137 -11.525 1.00 86.56 82 MET A CA 1
ATOM 630 C C . MET A 1 82 ? -4.486 2.000 -12.427 1.00 86.56 82 MET A C 1
ATOM 632 O O . MET A 1 82 ? -3.371 1.637 -12.800 1.00 86.56 82 MET A O 1
ATOM 636 N N . THR A 1 83 ? -4.938 3.227 -12.689 1.00 85.69 83 THR A N 1
ATOM 637 C CA . THR A 1 83 ? -4.035 4.231 -13.257 1.00 85.69 83 THR A CA 1
ATOM 638 C C . THR A 1 83 ? -2.961 4.610 -12.239 1.00 85.69 83 THR A C 1
ATOM 640 O O . THR A 1 83 ? -3.192 4.575 -11.028 1.00 85.69 83 THR A O 1
ATOM 643 N N . GLU A 1 84 ? -1.803 5.065 -12.719 1.00 80.75 84 GLU A N 1
ATOM 644 C CA . GLU A 1 84 ? -0.709 5.540 -11.861 1.00 80.75 84 GLU A CA 1
ATOM 645 C C . GLU A 1 84 ? -1.192 6.572 -10.826 1.00 80.75 84 GLU A C 1
ATOM 647 O O . GLU A 1 84 ? -0.865 6.487 -9.644 1.00 80.75 84 GLU A O 1
ATOM 652 N N . THR A 1 85 ? -2.053 7.511 -11.236 1.00 80.56 85 THR A N 1
ATOM 653 C CA . THR A 1 85 ? -2.624 8.517 -10.330 1.00 80.56 85 THR A CA 1
ATOM 654 C C . THR A 1 85 ? -3.485 7.895 -9.228 1.00 80.56 85 THR A C 1
ATOM 656 O O . THR A 1 85 ? -3.379 8.302 -8.072 1.00 80.56 85 THR A O 1
ATOM 659 N N . GLN A 1 86 ? -4.334 6.916 -9.556 1.00 82.12 86 GLN A N 1
ATOM 660 C CA . GLN A 1 86 ? -5.173 6.228 -8.566 1.00 82.12 86 GLN A CA 1
ATOM 661 C C . GLN A 1 86 ? -4.322 5.439 -7.571 1.00 82.12 86 GLN A C 1
ATOM 663 O O . GLN A 1 86 ? -4.563 5.493 -6.363 1.00 82.12 86 GLN A O 1
ATOM 668 N N . PHE A 1 87 ? -3.297 4.764 -8.081 1.00 82.94 87 PHE A N 1
ATOM 669 C CA . PHE A 1 87 ? -2.365 3.971 -7.296 1.00 82.94 87 PHE A CA 1
ATOM 670 C C . PHE A 1 87 ? -1.570 4.827 -6.299 1.00 82.94 87 PHE A C 1
ATOM 672 O O . PHE A 1 87 ? -1.543 4.530 -5.103 1.00 82.94 87 PHE A O 1
ATOM 679 N N . VAL A 1 88 ? -0.997 5.946 -6.759 1.00 81.94 88 VAL A N 1
ATOM 680 C CA . VAL A 1 88 ? -0.265 6.891 -5.898 1.00 81.94 88 VAL A CA 1
ATOM 681 C C . VAL 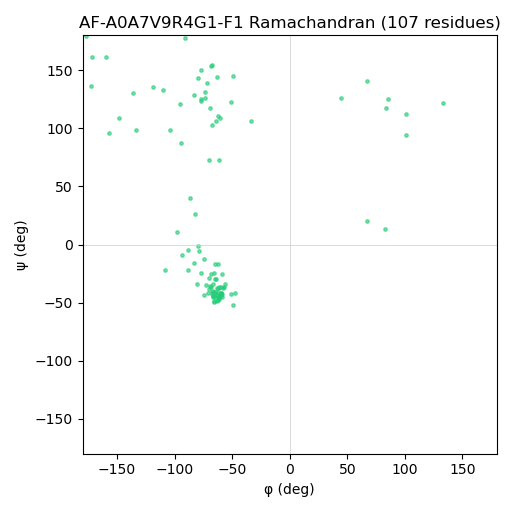A 1 88 ? -1.180 7.472 -4.816 1.00 81.94 88 VAL A C 1
ATOM 683 O O . VAL A 1 88 ? -0.811 7.488 -3.643 1.00 81.94 88 VAL A O 1
ATOM 686 N N . GLN A 1 89 ? -2.408 7.869 -5.167 1.00 82.81 89 GLN A N 1
ATOM 687 C CA . GLN A 1 89 ? -3.374 8.386 -4.190 1.00 82.81 89 GLN A CA 1
ATOM 688 C C . GLN A 1 89 ? -3.762 7.350 -3.126 1.00 82.81 89 GLN A C 1
ATOM 690 O O . GLN A 1 89 ? -3.941 7.704 -1.959 1.00 82.81 89 GLN A O 1
ATOM 695 N N . ALA A 1 90 ? -3.912 6.077 -3.506 1.00 82.94 90 ALA A N 1
ATOM 696 C CA . ALA A 1 90 ? -4.184 4.997 -2.561 1.00 82.94 90 ALA A CA 1
ATOM 697 C C . ALA A 1 90 ? -3.027 4.839 -1.565 1.00 82.94 90 ALA A C 1
ATOM 699 O O . ALA A 1 90 ? -3.244 4.815 -0.349 1.00 82.94 90 ALA A O 1
ATOM 700 N N . LEU A 1 91 ? -1.797 4.806 -2.080 1.00 81.50 91 LEU A N 1
ATOM 701 C CA . LEU A 1 91 ? -0.587 4.680 -1.278 1.00 81.50 91 LEU A CA 1
ATOM 702 C C . LEU A 1 91 ? -0.426 5.856 -0.304 1.00 81.50 91 LEU A C 1
ATOM 704 O O . LEU A 1 91 ? -0.205 5.646 0.891 1.00 81.50 91 LEU A O 1
ATOM 708 N N . ASP A 1 92 ? -0.606 7.092 -0.765 1.00 81.00 92 ASP A N 1
ATOM 709 C CA . ASP A 1 92 ? -0.474 8.285 0.078 1.00 81.00 92 ASP A CA 1
ATOM 710 C C . ASP A 1 92 ? -1.487 8.306 1.230 1.00 81.00 92 ASP A C 1
ATOM 712 O O . ASP A 1 92 ? -1.157 8.696 2.354 1.00 81.00 92 ASP A O 1
ATOM 716 N N . LYS A 1 93 ? -2.709 7.818 1.000 1.00 80.88 93 LYS A N 1
ATOM 717 C CA . LYS A 1 93 ? -3.733 7.728 2.048 1.00 80.88 93 LYS A CA 1
ATOM 718 C C . LYS A 1 93 ? -3.417 6.659 3.089 1.00 80.88 93 LYS A C 1
ATOM 720 O O . LYS A 1 93 ? -3.577 6.905 4.282 1.00 80.88 93 LYS A O 1
ATOM 725 N N . ILE A 1 94 ? -2.944 5.487 2.664 1.00 81.00 94 ILE A N 1
ATOM 726 C CA . ILE A 1 94 ? -2.604 4.375 3.571 1.00 81.00 94 ILE A CA 1
ATOM 727 C C . ILE A 1 94 ? -1.389 4.723 4.435 1.00 81.00 94 ILE A C 1
ATOM 729 O O . ILE A 1 94 ? -1.370 4.434 5.635 1.00 81.00 94 ILE A O 1
ATOM 733 N N . THR A 1 95 ? -0.397 5.371 3.825 1.00 75.00 95 THR A N 1
ATOM 734 C CA . THR A 1 95 ? 0.839 5.823 4.483 1.00 75.00 95 THR A CA 1
ATOM 735 C C . THR A 1 95 ? 0.656 7.123 5.276 1.00 75.00 95 THR A C 1
ATOM 737 O O . THR A 1 95 ? 1.589 7.615 5.908 1.00 75.00 95 THR A O 1
ATOM 740 N N . GLY A 1 96 ? -0.551 7.701 5.269 1.00 67.06 96 GLY A N 1
ATOM 741 C CA . GLY A 1 96 ? -0.861 8.923 6.005 1.00 67.06 96 GLY A CA 1
ATOM 742 C C . GLY A 1 96 ? -0.135 10.167 5.486 1.00 67.06 96 GLY A C 1
ATOM 743 O O . GLY A 1 96 ? -0.037 11.144 6.222 1.00 67.06 96 GLY A O 1
ATOM 744 N N . LYS A 1 97 ? 0.358 10.166 4.241 1.00 64.38 97 LYS A N 1
ATOM 745 C CA . LYS A 1 97 ? 0.982 11.338 3.605 1.00 64.38 97 LYS A CA 1
ATOM 746 C C . LYS A 1 97 ? -0.015 12.464 3.319 1.00 64.38 97 LYS A C 1
ATOM 748 O O . LYS A 1 97 ? 0.382 13.624 3.315 1.00 64.38 97 LYS A O 1
ATOM 753 N N . GLU A 1 98 ? -1.305 12.154 3.166 1.00 55.22 98 GLU A N 1
ATOM 754 C CA . GLU A 1 98 ? -2.366 13.166 2.998 1.00 55.22 98 GLU A CA 1
ATOM 755 C C . GLU A 1 98 ? -2.729 13.906 4.303 1.00 55.22 98 GLU A C 1
ATOM 757 O O . GLU A 1 98 ? -3.425 14.918 4.283 1.00 55.22 98 GLU A O 1
ATOM 762 N N . SER A 1 99 ? -2.280 13.423 5.464 1.00 46.09 99 SER A N 1
ATOM 763 C CA . SER A 1 99 ? -2.541 14.050 6.762 1.00 46.09 99 SER A CA 1
ATOM 764 C C . SER A 1 99 ? -1.247 14.125 7.552 1.00 46.09 99 SER A C 1
ATOM 766 O O . SER A 1 99 ? -0.858 13.150 8.184 1.00 46.09 99 SER A O 1
ATOM 768 N N . ALA A 1 100 ? -0.598 15.292 7.521 1.00 49.06 100 ALA A N 1
ATOM 769 C CA . ALA A 1 100 ? 0.606 15.617 8.285 1.00 49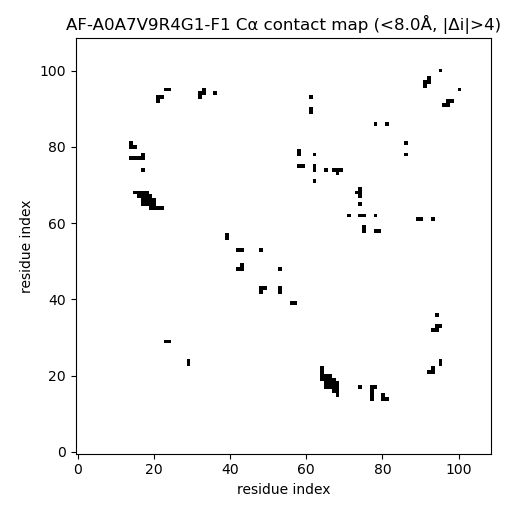.06 100 ALA A CA 1
ATOM 770 C C . ALA A 1 100 ? 0.637 14.923 9.664 1.00 49.06 100 ALA A C 1
ATOM 772 O O . ALA A 1 100 ? -0.111 15.270 10.582 1.00 49.06 100 ALA A O 1
ATOM 773 N N . SER A 1 101 ? 1.478 13.898 9.806 1.00 40.09 101 SER A N 1
ATOM 774 C CA . SER A 1 101 ? 1.633 13.143 11.051 1.00 40.09 101 SER A CA 1
ATOM 775 C C . SER A 1 101 ? 2.985 12.398 11.065 1.00 40.09 101 SER A C 1
ATOM 777 O O . SER A 1 101 ? 3.623 12.249 10.026 1.00 40.09 101 SER A O 1
ATOM 779 N N . PRO A 1 102 ? 3.506 11.965 12.222 1.00 44.97 102 PRO A N 1
ATOM 780 C CA . PRO A 1 102 ? 4.550 12.639 13.009 1.00 44.97 102 PRO A CA 1
ATOM 781 C C . PRO A 1 102 ? 6.009 12.403 12.562 1.00 44.97 102 PRO A C 1
ATOM 783 O O . PRO A 1 102 ? 6.922 12.538 13.370 1.00 44.97 102 PRO A O 1
ATOM 786 N N . LEU A 1 103 ? 6.253 12.093 11.284 1.00 42.62 103 LEU A N 1
ATOM 787 C CA . LEU A 1 103 ? 7.555 12.329 10.626 1.00 42.62 103 LEU A CA 1
ATOM 788 C C . LEU A 1 103 ? 7.562 13.625 9.809 1.00 42.62 103 LEU A C 1
ATOM 790 O O . LEU A 1 103 ? 8.501 13.884 9.062 1.00 42.62 103 LEU A O 1
ATOM 794 N N . ALA A 1 104 ? 6.527 14.452 9.960 1.00 49.28 104 ALA A N 1
ATOM 795 C CA . ALA A 1 104 ? 6.535 15.849 9.557 1.00 49.28 104 ALA A CA 1
ATOM 796 C C . ALA A 1 104 ? 7.634 16.597 10.343 1.00 49.28 104 ALA A C 1
ATOM 798 O O . ALA A 1 104 ? 7.355 17.310 11.303 1.00 49.28 104 ALA A O 1
ATOM 799 N N . GLN A 1 105 ? 8.910 16.368 10.021 1.00 37.66 105 GLN A N 1
ATOM 800 C CA . GLN A 1 105 ? 10.020 17.075 10.640 1.00 37.66 105 GLN A CA 1
ATOM 801 C C . GLN A 1 105 ? 9.919 18.557 10.278 1.00 37.66 105 GLN A C 1
ATOM 803 O O . GLN A 1 105 ? 10.270 18.957 9.172 1.00 37.66 105 GLN A O 1
ATOM 808 N N . LYS A 1 106 ? 9.519 19.369 11.257 1.00 38.16 106 LYS A N 1
ATOM 809 C CA . LYS A 1 106 ? 10.393 20.430 11.762 1.00 38.16 106 LYS A CA 1
ATOM 810 C C . LYS A 1 106 ? 9.991 20.841 13.180 1.00 38.16 106 LYS A C 1
ATOM 812 O O . LYS A 1 106 ? 9.128 21.682 13.400 1.00 38.16 106 LYS A O 1
ATOM 817 N N . SER A 1 107 ? 10.687 20.254 14.143 1.00 46.25 107 SER A N 1
ATOM 818 C CA . SER A 1 107 ? 11.230 21.024 15.260 1.00 46.25 107 SER A CA 1
ATOM 819 C C . SER A 1 107 ? 12.403 21.858 14.706 1.00 46.25 107 SER A C 1
ATOM 821 O O . SER A 1 107 ? 13.185 21.309 13.930 1.00 46.25 107 SER A O 1
ATOM 823 N N . ALA A 1 108 ? 12.537 23.125 15.126 1.00 40.72 108 ALA A N 1
ATOM 824 C CA . ALA A 1 108 ? 13.499 24.171 14.700 1.00 40.72 108 ALA A CA 1
ATOM 825 C C . ALA A 1 108 ? 13.076 24.934 13.427 1.00 40.72 108 ALA A C 1
ATOM 827 O O . ALA A 1 108 ? 12.939 24.348 12.369 1.00 40.72 108 ALA A O 1
ATOM 828 N N . SER A 1 109 ? 12.832 26.239 13.407 1.00 36.19 109 SER A N 1
ATOM 829 C CA . SER A 1 109 ? 13.399 27.359 14.159 1.00 36.19 109 SER A CA 1
ATOM 830 C C . SER A 1 109 ? 12.347 28.447 14.298 1.00 36.19 109 SER A C 1
ATOM 832 O O . SER A 1 109 ? 11.498 28.526 13.381 1.00 36.19 109 SER A O 1
#

Foldseek 3Di:
DDDDDDDDDDDDDPQQDWDFQQDDCPDPCLVVLLVLLVVLVVLVPPPVNPDPVNVVSLLVSLQVRTPPPVDSVVSSVSLVVDDPVRSVVSSCRNNVVVPDDDVVDDDDD